Protein AF-A0A5B6ZIA8-F1 (afdb_monomer_lite)

Sequence (133 aa):
TQQQREKTAELMFEKYKVPALFLAKNAVLTSFASGRATSLVVESGGGSTTVAPVHDGYVLQKAVASSPIGGEFLTDCLMKSLESKGLTIKPRYSFKRKEIRPGEFQTLDVDFPNTTESYKLYSQRVIVSDIKE

Organism: Davidia involucrata (NCBI:txid16924)

pLDDT: mean 93.83, std 4.4, range [69.25, 98.5]

InterPro domains:
  IPR004000 Actin family [PF00022] (1-133)
  IPR004000 Actin family [PR00190] (4-17)
  IPR004000 Actin family [PR00190] (29-48)
  IPR004000 Actin family [PTHR11937] (2-101)
  IPR043129 ATPase, nucleotide binding domain [SSF53067] (2-42)
  IPR043129 ATPase, nucleotide binding domain [SSF53067] (35-118)

Radius of gyration: 22.15 Å; chains: 1; bounding box: 55×29×52 Å

Structure (mmCIF, N/CA/C/O backbone):
data_AF-A0A5B6ZIA8-F1
#
_entry.id   AF-A0A5B6ZIA8-F1
#
loop_
_atom_site.group_PDB
_atom_site.id
_atom_site.type_symbol
_atom_site.label_atom_id
_atom_site.label_alt_id
_atom_site.label_comp_id
_atom_site.label_asym_id
_atom_site.label_entity_id
_atom_site.label_seq_id
_atom_site.pdbx_PDB_ins_code
_atom_site.Cartn_x
_atom_site.Cartn_y
_atom_site.Cartn_z
_atom_site.occupancy
_atom_site.B_iso_or_equiv
_atom_site.auth_seq_id
_atom_site.auth_comp_id
_atom_site.auth_asym_id
_atom_site.auth_atom_id
_atom_site.pdbx_PDB_model_num
ATOM 1 N N . THR A 1 1 ? 13.739 7.504 0.543 1.00 83.38 1 THR A N 1
ATOM 2 C CA . THR A 1 1 ? 14.944 8.364 0.448 1.00 83.38 1 THR A CA 1
ATOM 3 C C . THR A 1 1 ? 16.204 7.526 0.615 1.00 83.38 1 THR A C 1
ATOM 5 O O . THR A 1 1 ? 16.082 6.355 0.960 1.00 83.38 1 THR A O 1
ATOM 8 N N . GLN A 1 2 ? 17.397 8.076 0.358 1.00 91.06 2 GLN A N 1
ATOM 9 C CA . GLN A 1 2 ? 18.666 7.371 0.610 1.00 91.06 2 GLN A CA 1
ATOM 10 C C . GLN A 1 2 ? 18.779 6.940 2.081 1.00 91.06 2 GLN A C 1
ATOM 12 O O . GLN A 1 2 ? 18.913 5.753 2.353 1.00 91.06 2 GLN A O 1
ATOM 17 N N . GLN A 1 3 ? 18.551 7.874 3.006 1.00 96.31 3 GLN A N 1
ATOM 18 C CA . GLN A 1 3 ? 18.588 7.622 4.449 1.00 96.31 3 GLN A CA 1
ATOM 19 C C . GLN A 1 3 ? 17.643 6.490 4.897 1.00 96.31 3 GLN A C 1
ATOM 21 O O . GLN A 1 3 ? 18.003 5.655 5.720 1.00 96.31 3 GLN A O 1
ATOM 26 N N . GLN A 1 4 ? 16.428 6.415 4.338 1.00 95.25 4 GLN A N 1
ATOM 27 C CA . GLN A 1 4 ? 15.494 5.323 4.647 1.00 95.25 4 GLN A CA 1
ATOM 28 C C . GLN A 1 4 ? 15.999 3.963 4.148 1.00 95.25 4 GLN A C 1
ATOM 30 O O . GLN A 1 4 ? 15.793 2.952 4.818 1.00 95.25 4 GLN A O 1
ATOM 35 N N . ARG A 1 5 ? 16.653 3.922 2.979 1.00 95.50 5 ARG A N 1
ATOM 36 C CA . ARG A 1 5 ? 17.216 2.683 2.421 1.00 95.50 5 ARG A CA 1
ATOM 37 C C . ARG A 1 5 ? 18.401 2.198 3.249 1.00 95.50 5 ARG A C 1
ATOM 39 O O . ARG A 1 5 ? 18.462 1.010 3.537 1.00 95.50 5 ARG A O 1
ATOM 46 N N . GLU A 1 6 ? 19.275 3.110 3.667 1.00 97.00 6 GLU A N 1
ATOM 47 C CA . GLU A 1 6 ? 20.409 2.819 4.555 1.00 97.00 6 GLU A CA 1
ATOM 48 C C . GLU A 1 6 ? 19.923 2.265 5.894 1.00 97.00 6 GLU A C 1
ATOM 50 O O . GLU A 1 6 ? 20.286 1.151 6.252 1.00 97.00 6 GLU A O 1
ATOM 55 N N . LYS A 1 7 ? 18.987 2.957 6.556 1.00 97.88 7 LYS A N 1
ATOM 56 C CA . LYS A 1 7 ? 18.401 2.490 7.822 1.00 97.88 7 LYS A CA 1
ATOM 57 C C . LYS A 1 7 ? 17.708 1.129 7.694 1.00 97.88 7 LYS A C 1
ATOM 59 O O . LYS A 1 7 ? 17.762 0.312 8.607 1.00 97.88 7 LYS A O 1
ATOM 64 N N . THR A 1 8 ? 17.035 0.876 6.569 1.00 97.62 8 THR A N 1
ATOM 65 C CA . THR A 1 8 ? 16.411 -0.432 6.308 1.00 97.62 8 THR A CA 1
ATOM 66 C C . THR A 1 8 ? 17.472 -1.519 6.151 1.00 97.62 8 THR A C 1
ATOM 68 O O . THR A 1 8 ? 17.317 -2.599 6.713 1.00 97.62 8 THR A O 1
ATOM 71 N N . ALA A 1 9 ? 18.554 -1.243 5.417 1.00 97.81 9 ALA A N 1
ATOM 72 C CA . ALA A 1 9 ? 19.650 -2.187 5.229 1.00 97.81 9 ALA A CA 1
ATOM 73 C C . ALA A 1 9 ? 20.384 -2.485 6.544 1.00 97.81 9 ALA A C 1
ATOM 75 O O . ALA A 1 9 ? 20.573 -3.656 6.864 1.00 97.81 9 ALA A O 1
ATOM 76 N N . GLU A 1 10 ? 20.710 -1.453 7.327 1.00 98.12 10 GLU A N 1
ATOM 77 C CA . GLU A 1 10 ? 21.283 -1.569 8.675 1.00 98.12 10 GLU A CA 1
ATOM 78 C C . GLU A 1 10 ? 20.419 -2.488 9.545 1.00 98.12 10 GLU A C 1
ATOM 80 O O . GLU A 1 10 ? 20.889 -3.499 10.059 1.00 98.12 10 GLU A O 1
ATOM 85 N N . LEU A 1 11 ? 19.114 -2.216 9.623 1.00 98.38 11 LEU A N 1
ATOM 86 C CA . LEU A 1 11 ? 18.195 -3.024 10.417 1.00 98.38 11 LEU A CA 1
ATOM 87 C C . LEU A 1 11 ? 18.167 -4.492 9.950 1.00 98.38 11 LEU A C 1
ATOM 89 O O . LEU A 1 11 ? 18.218 -5.408 10.772 1.00 98.38 11 LEU A O 1
ATOM 93 N N . MET A 1 12 ? 18.091 -4.730 8.641 1.00 98.44 12 MET A N 1
ATOM 94 C CA . MET A 1 12 ? 18.005 -6.082 8.083 1.00 98.44 12 MET A CA 1
ATOM 95 C C . MET A 1 12 ? 19.289 -6.890 8.311 1.00 98.44 12 MET A C 1
ATOM 97 O O . MET A 1 12 ? 19.216 -8.042 8.744 1.00 98.44 12 MET A O 1
ATOM 101 N N . PHE A 1 13 ? 20.463 -6.304 8.074 1.00 98.50 13 PHE A N 1
ATOM 102 C CA . PHE A 1 13 ? 21.738 -7.006 8.227 1.00 98.50 13 PHE A CA 1
ATOM 103 C C . PHE A 1 13 ? 22.215 -7.069 9.678 1.00 98.50 13 PHE A C 1
ATOM 105 O O . PHE A 1 13 ? 22.665 -8.121 10.126 1.00 98.50 13 PHE A O 1
ATOM 112 N N . GLU A 1 14 ? 22.119 -5.980 10.440 1.00 98.06 14 GLU A N 1
ATOM 113 C CA . GLU A 1 14 ? 22.705 -5.911 11.778 1.00 98.06 14 GLU A CA 1
ATOM 114 C C . GLU A 1 14 ? 21.793 -6.496 12.850 1.00 98.06 14 GLU A C 1
ATOM 116 O O . GLU A 1 14 ? 22.279 -7.231 13.713 1.00 98.06 14 GLU A O 1
ATOM 121 N N . LYS A 1 15 ? 20.484 -6.226 12.787 1.00 98.25 15 LYS A N 1
ATOM 122 C CA . LYS A 1 15 ? 19.523 -6.741 13.772 1.00 98.25 15 LYS A CA 1
ATOM 123 C C . LYS A 1 15 ? 18.970 -8.102 13.371 1.00 98.25 15 LYS A C 1
ATOM 125 O O . LYS A 1 15 ? 18.981 -9.019 14.185 1.00 98.25 15 LYS A O 1
ATOM 130 N N . TYR A 1 16 ? 18.480 -8.231 12.139 1.00 98.31 16 TYR A N 1
ATOM 131 C CA . TYR A 1 16 ? 17.801 -9.451 11.685 1.00 98.31 16 TYR A CA 1
ATOM 132 C C . TYR A 1 16 ? 18.734 -10.484 11.043 1.00 98.31 16 TYR A C 1
ATOM 134 O O . TYR A 1 16 ? 18.299 -11.605 10.796 1.00 98.31 16 TYR A O 1
ATOM 142 N N . LYS A 1 17 ? 20.010 -10.137 10.822 1.00 98.31 17 LYS A N 1
ATOM 143 C CA . LYS A 1 17 ? 21.050 -11.038 10.299 1.00 98.31 17 LYS A CA 1
ATOM 144 C C . LYS A 1 17 ? 20.646 -11.736 8.992 1.00 98.31 17 LYS A C 1
ATOM 146 O O . LYS A 1 17 ? 20.964 -12.907 8.791 1.00 98.31 17 LYS A O 1
ATOM 151 N N . VAL A 1 18 ? 19.939 -11.033 8.100 1.00 98.38 18 VAL A N 1
ATOM 152 C CA . VAL A 1 18 ? 19.566 -11.610 6.799 1.00 98.38 18 VAL A CA 1
ATOM 153 C C . VAL A 1 18 ? 20.819 -11.844 5.940 1.00 98.38 18 VAL A C 1
ATOM 155 O O . VAL A 1 18 ? 21.719 -11.004 5.941 1.00 98.38 18 VAL A O 1
ATOM 158 N N . PRO A 1 19 ? 20.903 -12.950 5.181 1.00 97.88 19 PRO A N 1
ATOM 159 C CA . PRO A 1 19 ? 22.080 -13.254 4.362 1.00 97.88 19 PRO A CA 1
ATOM 160 C C . PRO A 1 19 ? 22.187 -12.372 3.109 1.00 97.88 19 PRO A C 1
ATOM 162 O O . PRO A 1 19 ? 23.273 -12.197 2.565 1.00 97.88 19 PRO A O 1
ATOM 165 N N . ALA A 1 20 ? 21.066 -11.823 2.636 1.00 97.69 20 ALA A N 1
ATOM 166 C CA . ALA A 1 20 ? 20.998 -10.947 1.474 1.00 97.69 20 ALA A CA 1
ATOM 167 C C . ALA A 1 20 ? 19.760 -10.039 1.550 1.00 97.69 20 ALA A C 1
ATOM 169 O O . ALA A 1 20 ? 18.756 -10.394 2.169 1.00 97.69 20 ALA A O 1
ATOM 170 N N . LEU A 1 21 ? 19.824 -8.885 0.881 1.00 96.62 21 LEU A N 1
ATOM 171 C CA . LEU A 1 21 ? 18.729 -7.921 0.765 1.00 96.62 21 LEU A CA 1
ATOM 172 C C . LEU A 1 21 ? 18.639 -7.410 -0.677 1.00 96.62 21 LEU A C 1
ATOM 174 O O . LEU A 1 21 ? 19.642 -6.995 -1.255 1.00 96.62 21 LEU A O 1
ATOM 178 N N . PHE A 1 22 ? 17.428 -7.373 -1.232 1.00 95.06 22 PHE A N 1
ATOM 179 C CA . PHE A 1 22 ? 17.138 -6.760 -2.527 1.00 95.06 22 PHE A CA 1
ATOM 180 C C . PHE A 1 22 ? 16.034 -5.710 -2.369 1.00 95.06 22 PHE A C 1
ATOM 182 O O . PHE A 1 22 ? 14.971 -5.998 -1.825 1.00 95.06 22 PHE A O 1
ATOM 189 N N . LEU A 1 23 ? 16.290 -4.484 -2.834 1.00 93.56 23 LEU A N 1
ATOM 190 C CA . LEU A 1 23 ? 15.335 -3.375 -2.791 1.00 93.56 23 LEU A CA 1
ATOM 191 C C . LEU A 1 23 ? 14.938 -2.988 -4.215 1.00 93.56 23 LEU A C 1
ATOM 193 O O . LEU A 1 23 ? 15.786 -2.560 -4.999 1.00 93.56 23 LEU A O 1
ATOM 197 N N . ALA A 1 24 ? 13.647 -3.071 -4.520 1.00 92.38 24 ALA A N 1
ATOM 198 C CA . ALA A 1 24 ? 13.087 -2.709 -5.817 1.00 92.38 24 ALA A CA 1
ATOM 199 C C . ALA A 1 24 ? 11.975 -1.666 -5.674 1.00 92.38 24 ALA A C 1
ATOM 201 O O . ALA A 1 24 ? 11.387 -1.494 -4.609 1.00 92.38 24 ALA A O 1
ATOM 202 N N . LYS A 1 25 ? 11.696 -0.945 -6.764 1.00 92.19 25 LYS A N 1
ATOM 203 C CA . LYS A 1 25 ? 10.574 -0.001 -6.829 1.00 92.19 25 LYS A CA 1
ATOM 204 C C . LYS A 1 25 ? 9.280 -0.766 -7.109 1.00 92.19 25 LYS A C 1
ATOM 206 O O . LYS A 1 25 ? 9.261 -1.569 -8.041 1.00 92.19 25 LYS A O 1
ATOM 211 N N . ASN A 1 26 ? 8.200 -0.440 -6.398 1.00 94.38 26 ASN A N 1
ATOM 212 C CA . ASN A 1 26 ? 6.879 -1.062 -6.572 1.00 94.38 26 ASN A CA 1
ATOM 213 C C . ASN A 1 26 ? 6.412 -1.074 -8.032 1.00 94.38 26 ASN A C 1
ATOM 215 O O . ASN A 1 26 ? 5.935 -2.098 -8.513 1.00 94.38 26 ASN A O 1
ATOM 219 N N . ALA A 1 27 ? 6.631 0.019 -8.770 1.00 96.38 27 ALA A N 1
ATOM 220 C CA . ALA A 1 27 ? 6.282 0.098 -10.186 1.00 96.38 27 ALA A CA 1
ATOM 221 C C . ALA A 1 27 ? 6.975 -0.979 -11.042 1.00 96.38 27 ALA A C 1
ATOM 223 O O . ALA A 1 27 ? 6.330 -1.598 -11.882 1.00 96.38 27 ALA A O 1
ATOM 224 N N . VAL A 1 28 ? 8.260 -1.267 -10.801 1.00 96.50 28 VAL A N 1
ATOM 225 C CA . VAL A 1 28 ? 8.982 -2.332 -11.526 1.00 96.50 28 VAL A CA 1
ATOM 226 C C . VAL A 1 28 ? 8.410 -3.697 -11.170 1.00 96.50 28 VAL A C 1
ATOM 228 O O . VAL A 1 28 ? 8.162 -4.501 -12.060 1.00 96.50 28 VAL A O 1
ATOM 231 N N . LEU A 1 29 ? 8.156 -3.943 -9.882 1.00 96.38 29 LEU A N 1
ATOM 232 C CA . LEU A 1 29 ? 7.582 -5.206 -9.415 1.00 96.38 29 LEU A CA 1
ATOM 233 C C . LEU A 1 29 ? 6.171 -5.433 -9.977 1.00 96.38 29 LEU A C 1
ATOM 235 O O . LEU A 1 29 ? 5.856 -6.539 -10.397 1.00 96.38 29 LEU A O 1
ATOM 239 N N . THR A 1 30 ? 5.353 -4.382 -10.049 1.00 96.81 30 THR A N 1
ATOM 240 C CA . THR A 1 30 ? 3.997 -4.422 -10.621 1.00 96.81 30 THR A CA 1
ATOM 241 C C . THR A 1 30 ? 4.041 -4.701 -12.122 1.00 96.81 30 THR A C 1
ATOM 243 O O . THR A 1 30 ? 3.333 -5.572 -12.624 1.00 96.81 30 THR A O 1
ATOM 246 N N . SER A 1 31 ? 4.916 -3.993 -12.838 1.00 97.00 31 SER A N 1
ATOM 247 C CA . SER A 1 31 ? 5.154 -4.185 -14.269 1.00 97.00 31 SER A CA 1
ATOM 248 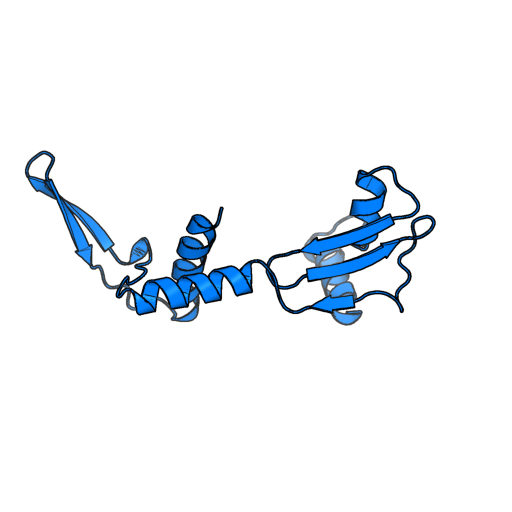C C . SER A 1 31 ? 5.598 -5.626 -14.565 1.00 97.00 31 SER A C 1
ATOM 250 O O . SER A 1 31 ? 4.972 -6.319 -15.373 1.00 97.00 31 SER A O 1
ATOM 252 N N . PHE A 1 32 ? 6.569 -6.129 -13.797 1.00 96.12 32 PHE A N 1
ATOM 253 C CA . PHE A 1 32 ? 7.057 -7.504 -13.871 1.00 96.12 32 PHE A CA 1
ATOM 254 C C . PHE A 1 32 ? 5.967 -8.540 -13.569 1.00 96.12 32 PHE A C 1
ATOM 256 O O . PHE A 1 32 ? 5.788 -9.469 -14.351 1.00 96.12 32 PHE A O 1
ATOM 263 N N . ALA A 1 33 ? 5.197 -8.359 -12.491 1.00 97.25 33 ALA A N 1
ATOM 264 C CA . ALA A 1 33 ? 4.089 -9.248 -12.134 1.00 97.25 33 ALA A CA 1
ATOM 265 C C . ALA A 1 33 ? 3.014 -9.313 -13.232 1.00 97.25 33 ALA A C 1
ATOM 267 O O . ALA A 1 33 ? 2.383 -10.349 -13.420 1.00 97.25 33 ALA A O 1
ATOM 268 N N . SER A 1 34 ? 2.838 -8.230 -13.996 1.00 96.81 34 SER A N 1
ATOM 269 C CA . SER A 1 34 ? 1.941 -8.194 -15.157 1.00 96.81 34 SER A CA 1
ATOM 270 C C . SER A 1 34 ? 2.539 -8.784 -16.444 1.00 96.81 34 SER A C 1
ATOM 272 O O . SER A 1 34 ? 1.856 -8.827 -17.467 1.00 96.81 34 SER A O 1
ATOM 274 N N . GLY A 1 35 ? 3.808 -9.208 -16.428 1.00 97.00 35 GLY A N 1
ATOM 275 C CA . GLY A 1 35 ? 4.518 -9.716 -17.605 1.00 97.00 35 GLY A CA 1
ATOM 276 C C . GLY A 1 35 ? 4.793 -8.646 -18.664 1.00 97.00 35 GLY A C 1
ATOM 277 O O . GLY A 1 35 ? 4.929 -8.963 -19.845 1.00 97.00 35 GLY A O 1
ATOM 278 N N . ARG A 1 36 ? 4.840 -7.367 -18.275 1.00 97.06 36 ARG A N 1
ATOM 279 C CA . ARG A 1 36 ? 5.053 -6.243 -19.193 1.00 97.06 36 ARG A CA 1
ATOM 280 C C . ARG A 1 36 ? 6.409 -5.618 -18.915 1.00 97.06 36 ARG A C 1
ATOM 282 O O . ARG A 1 36 ? 6.666 -5.189 -17.805 1.00 97.06 36 ARG A O 1
ATOM 289 N N . ALA A 1 37 ? 7.272 -5.546 -19.925 1.00 94.69 37 ALA A N 1
ATOM 290 C CA . ALA A 1 37 ? 8.557 -4.853 -19.798 1.00 94.69 37 ALA A CA 1
ATOM 291 C C . ALA A 1 37 ? 8.398 -3.324 -19.878 1.00 94.69 37 ALA A C 1
ATOM 293 O O . ALA A 1 37 ? 9.152 -2.582 -19.253 1.00 94.69 37 ALA A O 1
ATOM 294 N N . THR A 1 38 ? 7.389 -2.859 -20.620 1.00 97.88 38 THR A N 1
ATOM 295 C CA . THR A 1 38 ? 7.027 -1.446 -20.754 1.00 97.88 38 THR A CA 1
ATOM 296 C C . THR A 1 38 ? 5.562 -1.255 -20.356 1.00 97.88 38 THR A C 1
ATOM 298 O O . THR A 1 38 ? 4.675 -1.932 -20.878 1.00 97.88 38 THR A O 1
ATOM 301 N N . SER A 1 39 ? 5.298 -0.353 -19.409 1.00 98.12 39 SER A N 1
ATOM 302 C CA . SER A 1 39 ? 3.961 -0.092 -18.861 1.00 98.12 39 SER A CA 1
ATOM 303 C C . SER A 1 39 ? 3.890 1.253 -18.141 1.00 98.12 39 SER A C 1
ATOM 305 O O . SER A 1 39 ? 4.873 1.683 -17.544 1.00 98.12 39 SER A O 1
ATOM 307 N N . LEU A 1 40 ? 2.708 1.863 -18.078 1.00 98.19 40 LEU A N 1
ATOM 308 C CA . LEU A 1 40 ? 2.423 2.929 -17.117 1.00 98.19 40 LEU A CA 1
ATOM 309 C C . LEU A 1 40 ? 1.795 2.313 -15.863 1.00 98.19 40 LEU A C 1
ATOM 311 O O . LEU A 1 40 ? 0.692 1.777 -15.938 1.00 98.19 40 LEU A O 1
ATOM 315 N N . VAL A 1 41 ? 2.486 2.374 -14.725 1.00 98.06 41 VAL A N 1
ATOM 316 C CA . VAL A 1 41 ? 1.946 1.880 -13.453 1.00 98.06 41 VAL A CA 1
ATOM 317 C C . VAL A 1 41 ? 1.266 3.021 -12.713 1.00 98.06 41 VAL A C 1
ATOM 319 O O . VAL A 1 41 ? 1.887 4.055 -12.471 1.00 98.06 41 VAL A O 1
ATOM 322 N N . VAL A 1 42 ? 0.003 2.815 -12.346 1.00 97.38 42 VAL A N 1
ATOM 323 C CA . VAL A 1 42 ? -0.783 3.717 -11.499 1.00 97.38 42 VAL A CA 1
ATOM 324 C C . VAL A 1 42 ? -1.080 2.977 -10.198 1.00 97.38 42 VAL A C 1
ATOM 326 O O . VAL A 1 42 ? -1.865 2.034 -10.182 1.00 97.38 42 VAL A O 1
ATOM 329 N N . GLU A 1 43 ? -0.415 3.374 -9.119 1.00 95.38 43 GLU A N 1
ATOM 330 C CA . GLU A 1 43 ? -0.502 2.748 -7.799 1.00 95.38 43 GLU A CA 1
ATOM 331 C C . GLU A 1 43 ? -1.212 3.698 -6.833 1.00 95.38 43 GLU A C 1
ATOM 333 O O . GLU A 1 43 ? -0.660 4.735 -6.473 1.00 95.38 43 GLU A O 1
ATOM 338 N N . SER A 1 44 ? -2.431 3.354 -6.409 1.00 95.25 44 SER A N 1
ATOM 339 C CA . SER A 1 44 ? -3.178 4.087 -5.377 1.00 95.25 44 SER A CA 1
ATOM 340 C C . SER A 1 44 ? -3.060 3.353 -4.042 1.00 95.25 44 SER A C 1
ATOM 342 O O . SER A 1 44 ? -3.756 2.367 -3.810 1.00 95.25 44 SER A O 1
ATOM 344 N N . GLY A 1 45 ? -2.165 3.822 -3.173 1.00 93.25 45 GLY A N 1
ATOM 345 C CA . GLY A 1 45 ? -1.933 3.258 -1.845 1.00 93.25 45 GLY A CA 1
ATOM 346 C C . GLY A 1 45 ? -2.742 3.943 -0.739 1.00 93.25 45 GLY A C 1
ATOM 347 O O . GLY A 1 45 ? -3.651 4.734 -0.986 1.00 93.25 45 GLY A O 1
ATOM 348 N N . GLY A 1 46 ? -2.376 3.661 0.516 1.00 93.06 46 GLY A N 1
ATOM 349 C CA . GLY A 1 46 ? -2.981 4.291 1.696 1.00 93.06 46 GLY A CA 1
ATOM 350 C C . GLY A 1 46 ? -2.755 5.806 1.732 1.00 93.06 46 GLY A C 1
ATOM 351 O O . GLY A 1 46 ? -3.708 6.571 1.664 1.00 93.06 46 GLY A O 1
ATOM 352 N N . GLY A 1 47 ? -1.501 6.255 1.776 1.00 94.31 47 GLY A N 1
ATOM 353 C CA . GLY A 1 47 ? -1.188 7.685 1.917 1.00 94.31 47 GLY A CA 1
ATOM 354 C C . GLY A 1 47 ? -1.071 8.477 0.608 1.00 94.31 47 GLY A C 1
ATOM 355 O O . GLY A 1 47 ? -1.032 9.703 0.637 1.00 94.31 47 GLY A O 1
ATOM 356 N N . SER A 1 48 ? -0.956 7.818 -0.549 1.00 95.75 48 SER A N 1
ATOM 357 C CA . SER A 1 48 ? -0.699 8.514 -1.818 1.00 95.75 48 SER A CA 1
ATOM 358 C C . SER A 1 48 ? -1.047 7.676 -3.041 1.00 95.75 48 SER A C 1
ATOM 360 O O . SER A 1 48 ? -1.103 6.448 -2.968 1.00 95.75 48 SER A O 1
ATOM 362 N N . THR A 1 49 ? -1.198 8.357 -4.173 1.00 97.06 49 THR A N 1
ATOM 363 C CA . THR A 1 49 ? -1.306 7.760 -5.502 1.00 97.06 49 THR A CA 1
ATOM 364 C C . THR A 1 49 ? -0.081 8.155 -6.311 1.00 97.06 49 THR A C 1
ATOM 366 O O . THR A 1 49 ? 0.228 9.341 -6.434 1.00 97.06 49 THR A O 1
ATOM 369 N N . THR A 1 50 ? 0.619 7.174 -6.870 1.00 97.25 50 THR A N 1
ATOM 370 C CA . THR A 1 50 ? 1.827 7.365 -7.676 1.00 97.25 50 THR A CA 1
ATOM 371 C C . THR A 1 50 ? 1.608 6.845 -9.089 1.00 97.25 50 THR A C 1
ATOM 373 O O . THR A 1 50 ? 1.078 5.758 -9.293 1.00 97.25 50 THR A O 1
ATOM 376 N N . VAL A 1 51 ? 2.057 7.616 -10.072 1.00 98.06 51 VAL A N 1
ATOM 377 C CA . VAL A 1 51 ? 2.085 7.245 -11.484 1.00 98.06 51 VAL A CA 1
ATOM 378 C C . VAL A 1 51 ? 3.540 7.155 -11.919 1.00 98.06 51 VAL A C 1
ATOM 380 O O . VAL A 1 51 ? 4.283 8.135 -11.840 1.00 98.06 51 VAL A O 1
ATOM 383 N N . ALA A 1 52 ? 3.962 5.976 -12.363 1.00 98.00 52 ALA A N 1
ATOM 384 C CA . ALA A 1 52 ? 5.342 5.692 -12.719 1.00 98.00 52 ALA A CA 1
ATOM 385 C C . ALA A 1 52 ? 5.417 4.938 -14.057 1.00 98.00 52 ALA A C 1
ATOM 387 O O . ALA A 1 52 ? 5.001 3.778 -14.138 1.00 98.00 52 ALA A O 1
ATOM 388 N N . PRO A 1 53 ? 5.969 5.557 -15.114 1.00 98.19 53 PRO A N 1
ATOM 389 C CA . PRO A 1 53 ? 6.268 4.846 -16.348 1.00 98.19 53 PRO A CA 1
ATOM 390 C C . PRO A 1 53 ? 7.467 3.912 -16.155 1.00 98.19 53 PRO A C 1
ATOM 392 O O . PRO A 1 53 ? 8.523 4.310 -15.649 1.00 98.19 53 PRO A O 1
ATOM 395 N N . VAL A 1 54 ? 7.292 2.670 -16.592 1.00 98.19 54 VAL A N 1
ATOM 396 C CA . VAL A 1 54 ? 8.318 1.634 -16.695 1.00 98.19 54 VAL A CA 1
ATOM 397 C C . VAL A 1 54 ? 8.586 1.394 -18.174 1.00 98.19 54 VAL A C 1
ATOM 399 O O . VAL A 1 54 ? 7.647 1.204 -18.946 1.00 98.19 54 VAL A O 1
ATOM 402 N N . HIS A 1 55 ? 9.852 1.408 -18.566 1.00 97.81 55 HIS A N 1
ATOM 403 C CA . HIS A 1 55 ? 10.304 1.117 -19.918 1.00 97.81 55 HIS A CA 1
ATOM 404 C C . HIS A 1 55 ? 11.472 0.138 -19.849 1.00 97.81 55 HIS A C 1
ATOM 406 O O . HIS A 1 55 ? 12.442 0.387 -19.132 1.00 97.81 55 HIS A 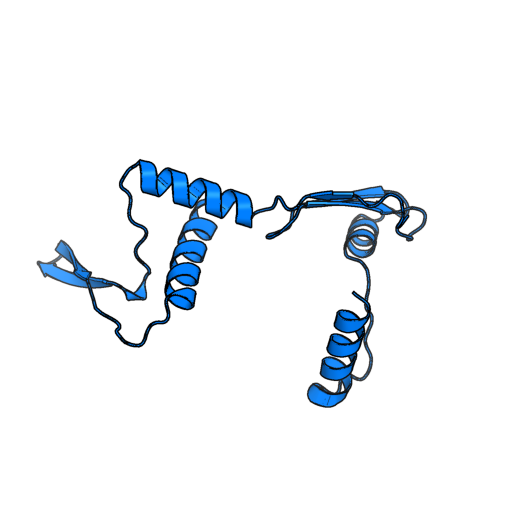O 1
ATOM 412 N N . ASP A 1 56 ? 11.328 -0.996 -20.529 1.00 95.81 56 ASP A N 1
ATOM 413 C CA . ASP A 1 56 ? 12.269 -2.120 -20.525 1.00 95.81 56 ASP A CA 1
ATOM 414 C C . ASP A 1 56 ? 12.756 -2.519 -19.118 1.00 95.81 56 ASP A C 1
ATOM 416 O O . ASP A 1 56 ? 13.932 -2.772 -18.877 1.00 95.81 56 ASP A O 1
ATOM 420 N N . GLY A 1 57 ? 11.829 -2.551 -18.153 1.00 93.94 57 GLY A N 1
ATOM 421 C CA . GLY A 1 57 ? 12.098 -2.904 -16.754 1.00 93.94 57 GLY A CA 1
ATOM 422 C C . GLY A 1 57 ? 12.642 -1.764 -15.882 1.00 93.94 57 GLY A C 1
ATOM 423 O O . GLY A 1 57 ? 12.818 -1.947 -14.676 1.00 93.94 57 GLY A O 1
ATOM 424 N N . TYR A 1 58 ? 12.855 -0.568 -16.436 1.00 96.19 58 TYR A N 1
ATOM 425 C CA . TYR A 1 58 ? 13.375 0.593 -15.712 1.00 96.19 58 TYR A CA 1
ATOM 426 C C . TYR A 1 58 ? 12.318 1.679 -15.516 1.00 96.19 58 TYR A C 1
ATOM 428 O O . TYR A 1 58 ? 11.579 2.031 -16.427 1.00 96.19 58 TYR A O 1
ATOM 436 N N . VAL A 1 59 ? 12.281 2.286 -14.326 1.00 97.19 59 VAL A N 1
ATOM 437 C CA . VAL A 1 59 ? 11.421 3.456 -14.074 1.00 97.19 59 VAL A CA 1
ATOM 438 C C . VAL A 1 59 ? 12.062 4.713 -14.651 1.00 97.19 59 VAL A C 1
ATOM 440 O O . VAL A 1 59 ? 13.169 5.079 -14.236 1.00 97.19 59 VAL A O 1
ATOM 443 N N . LEU A 1 60 ? 11.334 5.445 -15.497 1.00 97.06 60 LEU A N 1
ATOM 444 C CA . LEU A 1 60 ? 11.757 6.763 -15.976 1.00 97.06 60 LEU A CA 1
ATOM 445 C C . LEU A 1 60 ? 11.548 7.802 -14.866 1.00 97.06 60 LEU A C 1
ATOM 447 O O . LEU A 1 60 ? 10.501 8.431 -14.753 1.00 97.06 60 LEU A O 1
ATOM 451 N N . GLN A 1 61 ? 12.559 7.965 -14.009 1.00 94.25 61 GLN A N 1
ATOM 452 C CA . GLN A 1 61 ? 12.431 8.684 -12.731 1.00 94.25 61 GLN A CA 1
ATOM 453 C C . GLN A 1 61 ? 11.915 10.122 -12.863 1.00 94.25 61 GLN A C 1
ATOM 455 O O . GLN A 1 61 ? 11.138 10.564 -12.025 1.00 94.25 61 GLN A O 1
ATOM 460 N N . LYS A 1 62 ? 12.324 10.834 -13.920 1.00 96.56 62 LYS A N 1
ATOM 461 C CA . LYS A 1 62 ? 11.921 12.228 -14.174 1.00 96.56 62 LYS A CA 1
ATOM 462 C C . LYS A 1 62 ? 10.448 12.378 -14.573 1.00 96.56 62 LYS A C 1
ATOM 464 O O . LYS A 1 62 ? 9.937 13.487 -14.543 1.00 96.56 62 LYS A O 1
ATOM 469 N N . ALA A 1 63 ? 9.794 11.284 -14.959 1.00 97.19 63 ALA A N 1
ATOM 470 C CA . ALA A 1 63 ? 8.397 11.251 -15.385 1.00 97.19 63 ALA A CA 1
ATOM 471 C C . ALA A 1 63 ? 7.470 10.634 -14.322 1.00 97.19 63 ALA A C 1
ATOM 473 O O . ALA A 1 63 ? 6.303 10.370 -14.601 1.00 97.19 63 ALA A O 1
ATOM 474 N N . VAL A 1 64 ? 7.981 10.374 -13.114 1.00 97.12 64 VAL A N 1
ATOM 475 C CA . VAL A 1 64 ? 7.156 9.916 -11.994 1.00 97.12 64 VAL A CA 1
ATOM 476 C C . VAL A 1 64 ? 6.376 11.102 -11.437 1.00 97.12 64 VAL A C 1
ATOM 478 O O . VAL A 1 64 ? 6.960 12.138 -11.122 1.00 97.12 64 VAL A O 1
ATOM 481 N N . ALA A 1 65 ? 5.070 10.924 -11.276 1.00 97.62 65 ALA A N 1
ATOM 482 C CA . ALA A 1 65 ? 4.189 11.882 -10.625 1.00 97.62 65 ALA A CA 1
ATOM 483 C C . ALA A 1 65 ? 3.546 11.240 -9.394 1.00 97.62 65 ALA A C 1
ATOM 485 O O . ALA A 1 65 ? 3.248 10.047 -9.388 1.00 97.62 65 ALA A O 1
ATOM 486 N N . SER A 1 66 ? 3.313 12.028 -8.351 1.00 96.12 66 SER A N 1
ATOM 487 C CA . SER A 1 66 ? 2.653 11.559 -7.133 1.00 96.12 66 SER A CA 1
ATOM 488 C C . SER A 1 66 ? 1.690 12.605 -6.602 1.00 96.12 66 SER A C 1
ATOM 490 O O . SER A 1 66 ? 2.000 13.795 -6.616 1.00 96.12 66 SER A O 1
ATOM 492 N N . SER A 1 67 ? 0.563 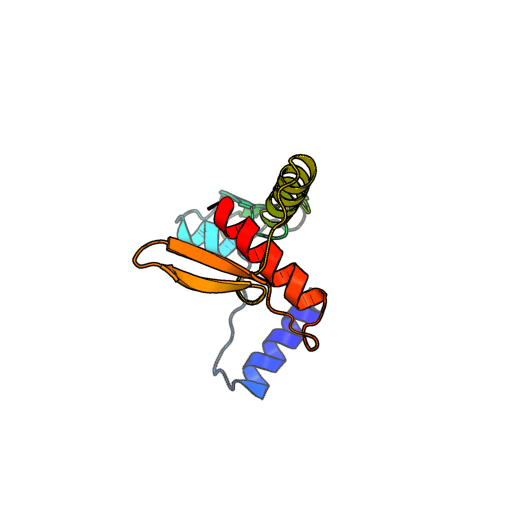12.145 -6.075 1.00 96.94 67 SER A N 1
ATOM 493 C CA . SER A 1 67 ? -0.416 12.957 -5.362 1.00 96.94 67 SER A CA 1
ATOM 494 C C . SER A 1 67 ? -0.584 12.420 -3.937 1.00 96.94 67 SER A C 1
ATOM 496 O O . SER A 1 67 ? -0.673 11.200 -3.771 1.00 96.94 67 SER A O 1
ATOM 498 N N . PRO A 1 68 ? -0.672 13.279 -2.903 1.00 94.94 68 PRO A N 1
ATOM 499 C CA . PRO A 1 68 ? -0.918 12.875 -1.515 1.00 94.94 68 PRO A CA 1
ATOM 500 C C . PRO A 1 68 ? -2.396 12.503 -1.278 1.00 94.94 68 PRO A C 1
ATOM 502 O O . PRO A 1 68 ? -2.997 12.869 -0.273 1.00 94.94 68 PRO A O 1
ATOM 505 N N . ILE A 1 69 ? -3.010 11.824 -2.246 1.00 95.19 69 ILE A N 1
ATOM 506 C CA . ILE A 1 69 ? -4.387 11.345 -2.203 1.00 95.19 69 ILE A CA 1
ATOM 507 C C . ILE A 1 69 ? -4.322 9.829 -2.311 1.00 95.19 69 ILE A C 1
ATOM 509 O O . ILE A 1 69 ? -3.794 9.298 -3.285 1.00 95.19 69 ILE A O 1
ATOM 513 N N . GLY A 1 70 ? -4.854 9.143 -1.311 1.00 94.56 70 GLY A N 1
ATOM 514 C CA . GLY A 1 70 ? -4.936 7.689 -1.261 1.00 94.56 70 GLY A CA 1
ATOM 515 C C . GLY A 1 70 ? -6.099 7.245 -0.378 1.00 94.56 70 GLY A C 1
ATOM 516 O O . GLY A 1 70 ? -6.999 8.029 -0.068 1.00 94.56 70 GLY A O 1
ATOM 517 N N . GLY A 1 71 ? -6.074 5.992 0.065 1.00 94.88 71 GLY A N 1
ATOM 518 C CA . GLY A 1 71 ? -7.105 5.433 0.940 1.00 94.88 71 GLY A CA 1
ATOM 519 C C . GLY A 1 71 ? -7.282 6.169 2.276 1.00 94.88 71 GLY A C 1
ATOM 520 O O . GLY A 1 71 ? -8.392 6.209 2.798 1.00 94.88 71 GLY A O 1
ATOM 521 N N . GLU A 1 72 ? -6.229 6.775 2.827 1.00 94.75 72 GLU A N 1
ATOM 522 C CA . GLU A 1 72 ? -6.286 7.555 4.070 1.00 94.75 72 GLU A CA 1
ATOM 523 C C . GLU A 1 72 ? -7.085 8.846 3.895 1.00 94.75 72 GLU A C 1
ATOM 525 O O . GLU A 1 72 ? -7.876 9.190 4.770 1.00 94.75 72 GLU A O 1
ATOM 530 N N . PHE A 1 73 ? -6.950 9.506 2.740 1.00 94.75 73 PHE A N 1
ATOM 531 C CA . PHE A 1 73 ? -7.753 10.682 2.407 1.00 94.75 73 PHE A CA 1
ATOM 532 C C . PHE A 1 73 ? -9.245 10.327 2.346 1.00 94.75 73 PHE A C 1
ATOM 534 O O . PHE A 1 73 ? -10.080 11.052 2.883 1.00 94.75 73 PHE A O 1
ATOM 541 N N . LEU A 1 74 ? -9.585 9.172 1.761 1.00 93.81 74 LEU A N 1
ATOM 542 C CA . LEU A 1 74 ? -10.963 8.672 1.747 1.00 93.81 74 LEU A CA 1
ATOM 543 C C . LEU A 1 74 ? -11.472 8.368 3.162 1.00 93.81 74 LEU A C 1
ATOM 545 O O . LEU A 1 74 ? -12.599 8.732 3.497 1.00 93.81 74 LEU A O 1
ATOM 549 N N . THR A 1 75 ? -10.635 7.760 4.009 1.00 95.19 75 THR A N 1
ATOM 550 C CA . THR A 1 75 ? -10.946 7.532 5.427 1.00 95.19 75 THR A CA 1
ATOM 551 C C . THR A 1 75 ? -11.224 8.854 6.160 1.00 95.19 75 THR A C 1
ATOM 553 O O . THR A 1 75 ? -12.190 8.936 6.917 1.00 95.19 75 THR A O 1
ATOM 556 N N . ASP A 1 76 ? -10.453 9.913 5.897 1.00 94.00 76 ASP A N 1
ATOM 557 C CA . ASP A 1 76 ? -10.678 11.243 6.480 1.00 94.00 76 ASP A CA 1
ATOM 558 C C . ASP A 1 76 ? -11.978 11.896 5.990 1.00 94.00 76 ASP A C 1
ATOM 560 O O . ASP A 1 76 ? -12.722 12.483 6.781 1.00 94.00 76 ASP A O 1
ATOM 564 N N . CYS A 1 77 ? -12.289 11.775 4.697 1.00 94.19 77 CYS A N 1
ATOM 565 C CA . CYS A 1 77 ? -13.561 12.236 4.142 1.00 94.19 77 CYS A CA 1
ATOM 566 C C . CYS A 1 77 ? -14.755 11.518 4.784 1.00 94.19 77 CYS A C 1
ATOM 568 O O . CYS A 1 77 ? -15.746 12.164 5.134 1.00 94.19 77 CYS A O 1
ATOM 570 N N . LEU A 1 78 ? -14.659 10.198 4.967 1.00 94.94 78 LEU A N 1
ATOM 571 C CA . LEU A 1 78 ? -15.725 9.408 5.573 1.00 94.94 78 LEU A CA 1
ATOM 572 C C . LEU A 1 78 ? -15.907 9.739 7.059 1.00 94.94 78 LEU A C 1
ATOM 574 O O . LEU A 1 78 ? -17.045 9.922 7.482 1.00 94.94 78 LEU A O 1
ATOM 578 N N . MET A 1 79 ? -14.823 9.909 7.828 1.00 94.19 79 MET A N 1
ATOM 579 C CA . MET A 1 79 ? -14.905 10.375 9.223 1.00 94.19 79 MET A CA 1
ATOM 580 C C . MET A 1 79 ? -15.694 11.685 9.325 1.00 94.19 79 MET A C 1
ATOM 582 O O . MET A 1 79 ? -16.691 11.742 10.042 1.00 94.19 79 MET A O 1
ATOM 586 N N . LYS A 1 80 ? -15.332 12.696 8.526 1.00 94.31 80 LYS A N 1
ATOM 587 C CA . LYS A 1 80 ? -16.034 13.992 8.508 1.00 94.31 80 LYS A CA 1
ATOM 588 C C . LYS A 1 80 ? -17.508 13.863 8.112 1.00 94.31 80 LYS A C 1
ATOM 590 O O . LYS A 1 80 ? -18.356 14.581 8.636 1.00 94.31 80 LYS A O 1
ATOM 595 N N . SER A 1 81 ? -17.825 12.964 7.177 1.00 95.19 81 SER A N 1
ATOM 596 C CA . SER A 1 81 ? -19.207 12.720 6.747 1.00 95.19 81 SER A CA 1
ATOM 597 C C . SER A 1 81 ? -20.051 12.026 7.821 1.00 95.19 81 SER A C 1
ATOM 599 O O . SER A 1 81 ? -21.246 12.296 7.927 1.00 95.19 81 SER A O 1
ATOM 601 N N . LEU A 1 82 ? -19.457 11.134 8.614 1.00 94.44 82 LEU A N 1
ATOM 602 C CA . LEU A 1 82 ? -20.135 10.489 9.739 1.00 94.44 82 LEU A CA 1
ATOM 603 C C . LEU A 1 82 ? -20.361 11.483 10.884 1.00 94.44 82 LEU A C 1
ATOM 605 O O . LEU A 1 82 ? -21.472 11.568 11.408 1.00 94.44 82 LEU A O 1
ATOM 609 N N . GLU A 1 83 ? -19.354 12.299 11.197 1.00 93.19 83 GLU A N 1
ATOM 610 C CA . GLU A 1 83 ? -19.455 13.366 12.197 1.00 93.19 83 GLU A CA 1
ATOM 611 C C . GLU A 1 83 ? -20.552 14.379 11.847 1.00 93.19 83 GLU A C 1
ATOM 613 O O . GLU A 1 83 ? -21.368 14.717 12.704 1.00 93.19 83 GLU A O 1
ATOM 618 N N . SER A 1 84 ? -20.652 14.807 10.582 1.00 95.88 84 SER A N 1
ATOM 619 C CA . SER A 1 84 ? -21.698 15.749 10.151 1.00 95.88 84 SER A CA 1
ATOM 620 C C . SER A 1 84 ? -23.117 15.172 10.218 1.00 95.88 84 SER A C 1
ATOM 622 O O . SER A 1 84 ? -24.084 15.928 10.291 1.00 95.88 84 SER A O 1
ATOM 624 N N . LYS A 1 85 ? -23.252 13.840 10.246 1.00 96.12 85 LYS A N 1
ATOM 625 C CA . LYS A 1 85 ? -24.518 13.126 10.476 1.00 96.12 85 LYS A CA 1
ATOM 626 C C . LYS A 1 85 ? -24.799 12.857 11.960 1.00 96.12 85 LYS A C 1
ATOM 628 O O . LYS A 1 85 ? -25.796 12.212 12.272 1.00 96.12 85 LYS A O 1
ATOM 633 N N . GLY A 1 86 ? -23.937 13.314 12.870 1.00 94.75 86 GLY A N 1
ATOM 634 C CA . GLY A 1 86 ? -24.061 13.070 14.308 1.00 94.75 86 GLY A CA 1
ATOM 635 C C . GLY A 1 86 ? -23.699 11.643 14.732 1.00 94.75 86 GLY A C 1
ATOM 636 O O . GLY A 1 86 ? -24.097 11.208 15.811 1.00 94.75 86 GLY A O 1
ATOM 637 N N . LEU A 1 87 ? -22.967 10.895 13.895 1.00 93.12 87 LEU A N 1
ATOM 638 C CA . LEU A 1 87 ? -22.528 9.535 14.201 1.00 93.12 87 LEU A CA 1
ATOM 639 C C . LEU A 1 87 ? -21.133 9.555 14.831 1.00 93.12 87 LEU A C 1
ATOM 641 O O . LEU A 1 87 ? -20.133 9.811 14.163 1.00 93.12 87 LEU A O 1
ATOM 645 N N . THR A 1 88 ? -21.063 9.229 16.120 1.00 89.38 88 THR A N 1
ATOM 646 C CA . THR A 1 88 ? -19.793 9.126 16.849 1.00 89.38 88 THR A CA 1
ATOM 647 C C . THR A 1 88 ? -19.183 7.738 16.686 1.00 89.38 88 THR A C 1
ATOM 649 O O . THR A 1 88 ? -19.765 6.737 17.108 1.00 89.38 88 THR A O 1
ATOM 652 N N . ILE A 1 89 ? -17.967 7.673 16.145 1.00 91.50 89 ILE A N 1
ATOM 653 C CA . ILE A 1 89 ? -17.210 6.421 16.038 1.00 91.50 89 ILE A CA 1
ATOM 654 C C . ILE A 1 89 ? -16.616 6.082 17.407 1.00 91.50 89 ILE A C 1
ATOM 656 O O . ILE A 1 89 ? -15.699 6.753 17.888 1.00 91.50 89 ILE A O 1
ATOM 660 N N . LYS A 1 90 ? -17.138 5.025 18.035 1.00 91.00 90 LYS A N 1
ATOM 661 C CA . LYS A 1 90 ? -16.649 4.509 19.319 1.00 91.00 90 LYS A CA 1
ATOM 662 C C . LYS A 1 90 ? -15.674 3.343 19.095 1.00 91.00 90 LYS A C 1
ATOM 664 O O . LYS A 1 90 ? -16.080 2.330 18.524 1.00 91.00 90 LYS A O 1
ATOM 669 N N . PRO A 1 91 ? -14.404 3.448 19.534 1.00 92.12 91 PRO A N 1
ATOM 670 C CA . PRO A 1 91 ? -13.467 2.327 19.518 1.00 92.12 91 PRO A CA 1
ATOM 671 C C . PRO A 1 91 ? -14.016 1.091 20.234 1.00 92.12 91 PRO A C 1
ATOM 673 O O . PRO A 1 91 ? -14.688 1.212 21.252 1.00 92.12 91 PRO A O 1
ATOM 676 N N . ARG A 1 92 ? -13.659 -0.114 19.771 1.00 88.19 92 ARG A N 1
ATOM 677 C CA . ARG A 1 92 ? -14.140 -1.377 20.374 1.00 88.19 92 ARG A CA 1
ATOM 678 C C . ARG A 1 92 ? -13.840 -1.505 21.865 1.00 88.19 92 ARG A C 1
ATOM 680 O O . ARG A 1 92 ? -14.601 -2.141 22.581 1.00 88.19 92 ARG A O 1
ATOM 687 N N . TYR A 1 93 ? -12.733 -0.930 22.331 1.00 89.56 93 TYR A N 1
ATOM 688 C CA . TYR A 1 93 ? -12.393 -0.980 23.746 1.00 89.56 93 TYR A CA 1
ATOM 689 C C . TYR A 1 93 ? -13.269 -0.045 24.587 1.00 89.56 93 TYR A C 1
ATOM 691 O O . TYR A 1 93 ? -13.430 -0.319 25.762 1.00 89.56 93 TYR A O 1
ATOM 699 N N . SER A 1 94 ? -13.873 1.013 24.033 1.00 90.94 94 SER A N 1
ATOM 700 C CA . SER A 1 94 ? -14.555 2.045 24.830 1.00 90.94 94 SER A CA 1
ATOM 701 C C . SER A 1 94 ? -15.938 1.636 25.343 1.00 90.94 94 SER A C 1
ATOM 703 O O . SER A 1 94 ? -16.611 2.441 25.981 1.00 90.94 94 SER A O 1
ATOM 705 N N . PHE A 1 95 ? -16.404 0.423 25.042 1.00 91.62 95 PHE A N 1
ATOM 706 C CA . PHE A 1 95 ? -17.693 -0.073 25.505 1.00 91.62 95 PHE A CA 1
ATOM 707 C C . PHE A 1 95 ? -17.678 -1.589 25.717 1.00 91.62 95 PHE A C 1
ATOM 709 O O . PHE A 1 95 ? -16.903 -2.325 25.109 1.00 91.62 95 PHE A O 1
ATOM 716 N N . LYS A 1 96 ? -18.571 -2.077 26.578 1.00 90.75 96 LYS A N 1
ATOM 717 C CA . LYS A 1 96 ? -18.837 -3.504 26.785 1.00 90.75 96 LYS A CA 1
ATOM 718 C C . LYS A 1 96 ? -20.292 -3.813 26.488 1.00 90.75 96 LYS A C 1
ATOM 720 O O . LYS A 1 96 ? -21.184 -3.037 26.820 1.00 90.75 96 LYS A O 1
ATOM 725 N N . ARG A 1 97 ? -20.537 -4.983 25.902 1.00 90.38 97 ARG A N 1
ATOM 726 C CA . ARG A 1 97 ? -21.889 -5.521 25.753 1.00 90.38 97 ARG A CA 1
ATOM 727 C C . ARG A 1 97 ? -22.292 -6.201 27.060 1.00 90.38 97 ARG A C 1
ATOM 729 O O . ARG A 1 97 ? -21.619 -7.138 27.482 1.00 90.38 97 ARG A O 1
ATOM 736 N N . LYS A 1 98 ? -23.373 -5.742 27.688 1.00 90.31 98 LYS A N 1
ATOM 737 C CA . LYS A 1 98 ? -23.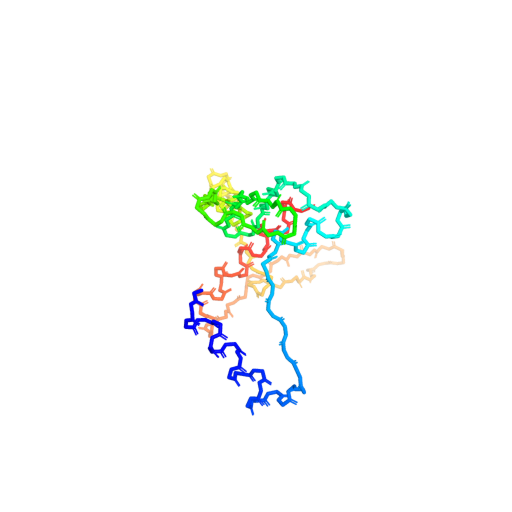971 -6.370 28.871 1.00 90.31 98 LYS A CA 1
ATOM 738 C C . LYS A 1 98 ? -25.374 -6.853 28.531 1.00 90.31 98 LYS A C 1
ATOM 740 O O . LYS A 1 98 ? -26.155 -6.113 27.941 1.00 90.31 98 LYS A O 1
ATOM 745 N N . GLU A 1 99 ? -25.676 -8.090 28.898 1.00 91.75 99 GLU A N 1
ATOM 746 C CA . GLU A 1 99 ? -27.034 -8.624 28.830 1.00 91.75 99 GLU A CA 1
ATOM 747 C C . GLU A 1 99 ? -27.816 -8.148 30.057 1.00 91.75 99 GLU A C 1
ATOM 749 O O . GLU A 1 99 ? -27.360 -8.307 31.192 1.00 91.75 99 GLU A O 1
ATOM 754 N N . ILE A 1 100 ? -28.953 -7.494 29.825 1.00 89.88 100 ILE A N 1
ATOM 755 C CA . ILE A 1 100 ? -29.838 -7.009 30.895 1.00 89.88 100 ILE A CA 1
ATOM 756 C C . ILE A 1 100 ? -30.961 -8.018 31.125 1.00 89.88 100 ILE A C 1
ATOM 758 O O . ILE A 1 100 ? -31.343 -8.273 32.266 1.00 89.88 100 ILE A O 1
ATOM 762 N N . ARG A 1 101 ? -31.479 -8.597 30.039 1.00 89.75 101 ARG A N 1
ATOM 763 C CA . ARG A 1 101 ? -32.504 -9.646 30.026 1.00 89.75 101 ARG A CA 1
ATOM 764 C C . ARG A 1 101 ? -32.140 -10.665 28.949 1.00 89.75 101 ARG A C 1
ATOM 766 O O . ARG A 1 101 ? -31.414 -10.286 28.033 1.00 89.75 101 ARG A O 1
ATOM 773 N N . PRO A 1 102 ? -32.656 -11.904 29.012 1.00 89.12 102 PRO A N 1
ATOM 774 C CA . PRO A 1 102 ? -32.424 -12.900 27.971 1.00 89.12 102 PRO A CA 1
ATOM 775 C C . PRO A 1 102 ? -32.718 -12.332 26.573 1.00 89.12 102 PRO A C 1
ATOM 777 O O . PRO A 1 102 ? -33.865 -12.014 26.260 1.00 89.12 102 PRO A O 1
ATOM 780 N N . GLY A 1 103 ? -31.674 -12.158 25.759 1.00 88.75 103 GLY A N 1
ATOM 781 C CA . GLY A 1 103 ? -31.766 -11.599 24.403 1.00 88.75 103 GLY A CA 1
ATOM 782 C C . GLY A 1 103 ? -31.779 -10.064 24.288 1.00 88.75 103 GLY A C 1
ATOM 783 O O . GLY A 1 103 ? -31.755 -9.552 23.170 1.00 88.75 103 GLY A O 1
ATOM 784 N N . GLU A 1 104 ? -31.762 -9.319 25.398 1.00 89.69 104 GLU A N 1
ATOM 785 C CA . GLU A 1 104 ? -31.704 -7.851 25.423 1.00 89.69 104 GLU A CA 1
ATOM 786 C C . GLU A 1 104 ? -30.317 -7.372 25.883 1.00 89.69 104 GLU A C 1
ATOM 788 O O . GLU A 1 104 ? -29.926 -7.508 27.050 1.00 89.69 104 GLU A O 1
ATOM 793 N N . PHE A 1 105 ? -29.563 -6.788 24.948 1.00 89.94 105 PHE A N 1
ATOM 794 C CA . PHE A 1 105 ? -28.198 -6.318 25.173 1.00 89.94 105 PHE A CA 1
ATOM 795 C C . PHE A 1 105 ? -28.122 -4.793 25.174 1.00 89.94 105 PHE A C 1
ATOM 797 O O . PHE A 1 105 ? -28.686 -4.133 24.305 1.00 89.94 105 PHE A O 1
ATOM 804 N N . GLN A 1 106 ? -27.333 -4.242 26.093 1.00 90.12 106 GLN A N 1
ATOM 805 C CA . GLN A 1 106 ? -26.994 -2.824 26.125 1.00 90.12 106 GLN A CA 1
ATOM 806 C C . GLN A 1 106 ? -25.479 -2.631 26.075 1.00 90.12 106 GLN A C 1
ATOM 808 O O . GLN A 1 106 ? -24.705 -3.413 26.637 1.00 90.12 106 GLN A O 1
ATOM 813 N N . THR A 1 107 ? -25.050 -1.571 25.396 1.00 89.50 107 THR A N 1
ATOM 814 C CA . THR A 1 107 ? -23.666 -1.100 25.429 1.00 89.50 107 THR A CA 1
ATOM 815 C C . THR A 1 107 ? -23.453 -0.221 26.653 1.00 89.50 107 THR A C 1
ATOM 817 O O . THR A 1 107 ? -24.123 0.799 26.807 1.00 89.50 107 THR A O 1
ATOM 820 N N . LEU A 1 108 ? -22.505 -0.601 27.501 1.00 89.81 108 LEU A N 1
ATOM 821 C CA . LEU A 1 108 ? -22.028 0.217 28.608 1.00 89.81 108 LEU A CA 1
ATOM 822 C C . LEU A 1 108 ? -20.698 0.844 28.22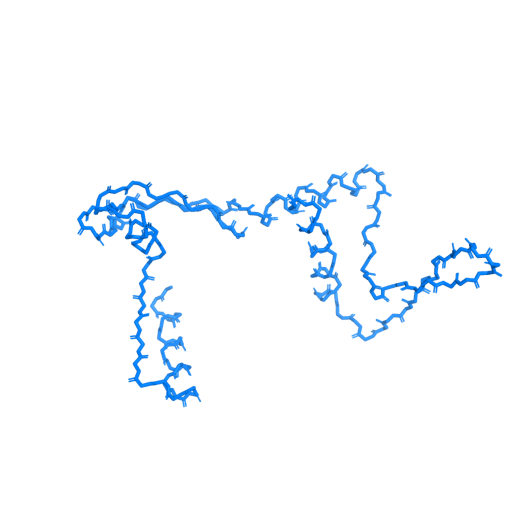0 1.00 89.81 108 LEU A C 1
ATOM 824 O O . LEU A 1 108 ? -19.775 0.112 27.865 1.00 89.81 108 LEU A O 1
ATOM 828 N N . ASP A 1 109 ? -20.601 2.168 28.299 1.00 89.62 109 ASP A N 1
ATOM 829 C CA . ASP A 1 109 ? -19.338 2.869 28.086 1.00 89.62 109 ASP A CA 1
ATOM 830 C C . ASP A 1 109 ? -18.357 2.526 29.217 1.00 89.62 109 ASP A C 1
ATOM 832 O O . ASP A 1 109 ? -18.730 2.431 30.390 1.00 89.62 109 ASP A O 1
ATOM 836 N N . VAL A 1 110 ? -17.101 2.286 28.848 1.00 88.88 110 VAL A N 1
ATOM 837 C CA . VAL A 1 110 ? -16.025 1.922 29.771 1.00 88.88 110 VAL A CA 1
ATOM 838 C C . VAL A 1 110 ? -14.880 2.899 29.570 1.00 88.88 110 VAL A C 1
ATOM 840 O O . VAL A 1 110 ? -14.407 3.080 28.448 1.00 88.88 110 VAL A O 1
ATOM 843 N N . ASP A 1 111 ? -14.437 3.512 30.664 1.00 83.75 111 ASP A N 1
ATOM 844 C CA . ASP A 1 111 ? -13.315 4.440 30.639 1.00 83.75 111 ASP A CA 1
ATOM 845 C C . ASP A 1 111 ? -11.971 3.697 30.674 1.00 83.75 111 ASP A C 1
ATOM 847 O O . ASP A 1 111 ? -11.808 2.691 31.371 1.00 83.75 111 ASP A O 1
ATOM 851 N N . PHE A 1 112 ? -11.004 4.201 29.910 1.00 82.44 112 PHE A N 1
ATOM 852 C CA . PHE A 1 112 ? -9.647 3.664 29.815 1.00 82.44 112 PHE A CA 1
ATOM 853 C C . PHE A 1 112 ? -8.638 4.807 29.955 1.00 82.44 112 PHE A C 1
ATOM 855 O O . PHE A 1 112 ? -8.087 5.264 28.947 1.00 82.44 112 PHE A O 1
ATOM 862 N N . PRO A 1 113 ? -8.350 5.242 31.195 1.00 80.62 113 PRO A N 1
ATOM 863 C CA . PRO A 1 113 ? -7.586 6.462 31.464 1.00 80.62 113 PRO A CA 1
ATOM 864 C C . PRO A 1 113 ? -6.134 6.414 30.964 1.00 80.62 113 PRO A C 1
ATOM 866 O O . PRO A 1 113 ? -5.529 7.453 30.729 1.00 80.62 113 PRO A O 1
ATOM 869 N N . ASN A 1 114 ? -5.577 5.220 30.739 1.00 87.19 114 ASN A N 1
ATOM 870 C CA . ASN A 1 114 ? -4.213 5.038 30.228 1.00 87.19 114 ASN A CA 1
ATOM 871 C C . ASN A 1 114 ? -4.132 5.002 28.690 1.00 87.19 114 ASN A C 1
ATOM 873 O O . 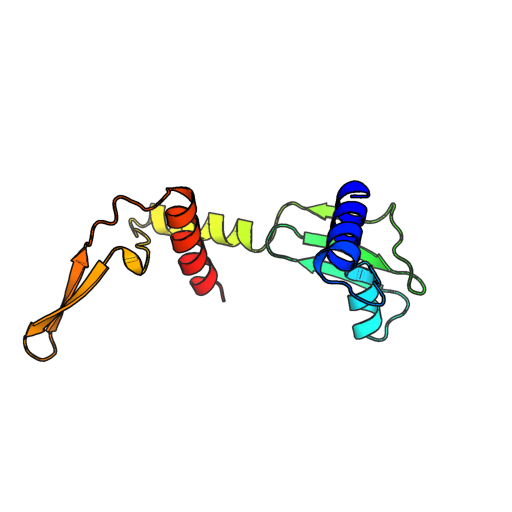ASN A 1 114 ? -3.112 4.593 28.133 1.00 87.19 114 ASN A O 1
ATOM 877 N N . THR A 1 115 ? -5.202 5.379 27.988 1.00 89.12 115 THR A N 1
ATOM 878 C CA . THR A 1 115 ? -5.223 5.379 26.523 1.00 89.12 115 THR A CA 1
ATOM 879 C C . THR A 1 115 ? -4.720 6.704 25.977 1.00 89.12 115 THR A C 1
ATOM 881 O O . THR A 1 115 ? -5.253 7.760 26.304 1.00 89.12 115 THR A O 1
ATOM 884 N N . THR A 1 116 ? -3.724 6.660 25.095 1.00 93.06 116 THR A N 1
ATOM 885 C CA . THR A 1 116 ? -3.256 7.860 24.398 1.00 93.06 116 THR A CA 1
ATOM 886 C C . THR A 1 116 ? -4.248 8.301 23.320 1.00 93.06 116 THR A C 1
ATOM 888 O O . THR A 1 116 ? -4.891 7.476 22.664 1.00 93.06 116 THR A O 1
ATOM 891 N N . GLU A 1 117 ? -4.320 9.609 23.058 1.00 90.81 117 GLU A N 1
ATOM 892 C CA . GLU A 1 117 ? -5.157 10.155 21.976 1.00 90.81 117 GLU A CA 1
ATOM 893 C C . GLU A 1 117 ? -4.769 9.597 20.599 1.00 90.81 117 GLU A C 1
ATOM 895 O O . GLU A 1 117 ? -5.634 9.317 19.772 1.00 90.81 117 GLU A O 1
ATOM 900 N N . SER A 1 118 ? -3.478 9.340 20.361 1.00 94.38 118 SER A N 1
ATOM 901 C CA . SER A 1 118 ? -3.014 8.724 19.112 1.00 94.38 118 SER A CA 1
ATOM 902 C C . SER A 1 118 ? -3.568 7.313 18.910 1.00 94.38 118 SER A C 1
ATOM 904 O O . SER A 1 118 ? -3.969 6.964 17.800 1.00 94.38 118 SER A O 1
ATOM 906 N N . TYR A 1 119 ? -3.644 6.507 19.972 1.00 94.00 119 TYR A N 1
ATOM 907 C CA . TYR A 1 119 ? -4.203 5.158 19.905 1.00 94.00 119 TYR A CA 1
ATOM 908 C C . TYR A 1 119 ? -5.726 5.173 19.731 1.00 94.00 119 TYR A C 1
ATOM 910 O O . TYR A 1 119 ? -6.284 4.360 18.987 1.00 94.00 119 TYR A O 1
ATOM 918 N N . LYS A 1 120 ? -6.399 6.132 20.374 1.00 92.25 120 LYS A N 1
ATOM 919 C CA . LYS A 1 120 ? -7.831 6.372 20.187 1.00 92.25 120 LYS A CA 1
ATOM 920 C C . LYS A 1 120 ? -8.149 6.742 18.744 1.00 92.25 120 LYS A C 1
ATOM 922 O O . LYS A 1 120 ? -8.981 6.078 18.128 1.00 92.25 120 LYS A O 1
ATOM 927 N N . LEU A 1 121 ? -7.431 7.717 18.185 1.00 92.50 121 LEU A N 1
ATOM 928 C CA . LEU A 1 121 ? -7.578 8.131 16.792 1.00 92.50 121 LEU A CA 1
ATOM 929 C C . LEU A 1 121 ? -7.287 6.974 15.831 1.00 92.50 121 LEU A C 1
ATOM 931 O O . LEU A 1 121 ? -8.058 6.742 14.905 1.00 92.50 121 LEU A O 1
ATOM 935 N N . TYR A 1 122 ? -6.213 6.216 16.067 1.00 94.44 122 TYR A N 1
ATOM 936 C CA . TYR A 1 122 ? -5.903 5.015 15.290 1.00 94.44 122 TYR A CA 1
ATOM 937 C C . TYR A 1 122 ? -7.076 4.027 15.295 1.00 94.44 122 TYR A C 1
ATOM 939 O O . TYR A 1 122 ? -7.528 3.598 14.238 1.00 94.44 122 TYR A O 1
ATOM 947 N N . SER A 1 123 ? -7.628 3.725 16.470 1.00 94.75 123 SER A N 1
ATOM 948 C CA . SER A 1 123 ? -8.731 2.770 16.608 1.00 94.75 123 SER A CA 1
ATOM 949 C C . SER A 1 123 ? -10.010 3.239 15.910 1.00 94.75 123 SER A C 1
ATOM 951 O O . SER A 1 123 ? -10.718 2.426 15.318 1.00 94.75 123 SER A O 1
ATOM 953 N N . GLN A 1 124 ? -10.303 4.543 15.943 1.00 93.56 124 GLN A N 1
ATOM 954 C CA . GLN A 1 124 ? -11.412 5.126 15.183 1.00 93.56 124 GLN A CA 1
ATOM 955 C C . GLN A 1 124 ? -11.157 5.036 13.674 1.00 93.56 124 GLN A C 1
ATOM 957 O O . GLN A 1 124 ? -12.032 4.588 12.936 1.00 93.56 124 GLN A O 1
ATOM 962 N N . ARG A 1 125 ? -9.950 5.392 13.216 1.00 94.00 125 ARG A N 1
ATOM 963 C CA . ARG A 1 125 ? -9.563 5.316 11.798 1.00 94.00 125 ARG A CA 1
ATOM 964 C C . ARG A 1 125 ? -9.640 3.898 11.251 1.00 94.00 125 ARG A C 1
ATOM 966 O O . ARG A 1 125 ? -10.079 3.745 10.119 1.00 94.00 125 ARG A O 1
ATOM 973 N N . VAL A 1 126 ? -9.259 2.884 12.031 1.00 94.25 126 VAL A N 1
ATOM 974 C CA . VAL A 1 126 ? -9.394 1.471 11.636 1.00 94.25 126 VAL A CA 1
ATOM 975 C C . VAL A 1 126 ? -10.859 1.131 11.385 1.00 94.25 126 VAL A C 1
ATOM 977 O O . VAL A 1 126 ? -11.179 0.646 10.312 1.00 94.25 126 VAL A O 1
ATOM 980 N N . ILE A 1 127 ? -11.765 1.490 12.301 1.00 94.19 127 ILE A N 1
ATOM 981 C CA . ILE A 1 127 ? -13.205 1.248 12.113 1.00 94.19 127 ILE A CA 1
ATOM 982 C C . ILE A 1 127 ? -13.711 1.910 10.828 1.00 94.19 127 ILE A C 1
ATOM 984 O O . ILE A 1 127 ? -14.452 1.296 10.072 1.00 94.19 127 ILE A O 1
ATOM 988 N N . VAL A 1 128 ? -13.309 3.153 10.556 1.00 94.25 128 VAL A N 1
ATOM 989 C CA . VAL A 1 128 ? -13.726 3.844 9.326 1.00 94.25 128 VAL A CA 1
ATOM 990 C C . VAL A 1 128 ? -13.080 3.249 8.078 1.00 94.25 128 VAL A C 1
ATOM 992 O O . VAL A 1 128 ? -13.707 3.202 7.023 1.00 94.25 128 VAL A O 1
ATOM 995 N N . SER A 1 129 ? -11.839 2.781 8.187 1.00 92.69 129 SER A N 1
ATOM 996 C CA . SER A 1 129 ? -11.156 2.057 7.119 1.00 92.69 129 SER A CA 1
ATOM 997 C C . SER A 1 129 ? -11.845 0.730 6.800 1.00 92.69 129 SER A C 1
ATOM 999 O O . SER A 1 129 ? -11.903 0.372 5.636 1.00 92.69 129 SER A O 1
ATOM 1001 N N . ASP A 1 130 ? -12.416 0.041 7.784 1.00 91.75 130 ASP A N 1
ATOM 1002 C CA . ASP A 1 130 ? -13.158 -1.202 7.547 1.00 91.75 130 ASP A CA 1
ATOM 1003 C C . ASP A 1 130 ? -14.511 -0.943 6.855 1.00 91.75 130 ASP A C 1
ATOM 1005 O O . ASP A 1 130 ? -15.046 -1.826 6.203 1.00 91.75 130 ASP A O 1
ATOM 1009 N N . ILE A 1 131 ? -15.089 0.261 6.976 1.00 88.06 131 ILE A N 1
ATOM 1010 C CA . ILE A 1 131 ? -16.374 0.605 6.331 1.00 88.06 131 ILE A CA 1
ATOM 1011 C C . ILE A 1 131 ? -16.220 0.802 4.813 1.00 88.06 131 ILE A C 1
ATOM 1013 O O . ILE A 1 131 ? -17.193 0.649 4.076 1.00 88.06 131 ILE A O 1
ATOM 1017 N N . LYS A 1 132 ? -15.033 1.206 4.342 1.00 77.00 132 LYS A N 1
ATOM 1018 C CA . LYS A 1 132 ? -14.777 1.457 2.910 1.00 77.00 132 LYS A CA 1
ATOM 1019 C C . LYS A 1 132 ? -14.423 0.191 2.116 1.00 77.00 132 LYS A C 1
ATOM 1021 O O . LYS A 1 132 ? -14.424 0.277 0.890 1.00 77.00 132 LYS A O 1
ATOM 1026 N N . GLU A 1 133 ? -14.045 -0.898 2.789 1.00 69.25 133 GLU A N 1
ATOM 1027 C CA . GLU A 1 133 ? -13.644 -2.183 2.187 1.00 69.25 133 GLU A CA 1
ATOM 1028 C C . GLU A 1 133 ? -14.844 -3.125 2.041 1.00 69.25 133 GLU A C 1
ATOM 1030 O O . GLU A 1 133 ? -14.927 -3.782 0.978 1.00 69.25 133 GLU A O 1
#

Secondary structure (DSSP, 8-state):
-HHHHHHHHHIIIIIS--S------HHHHHHHHTT-SSEEEEEE-SS-EEEEEEETTEE-GGG-EEES-SHHHHHHHHHHHHHHTT-----GGGEEEEEEETTEEEEEE---TT--HHHHHHHHHHHHHHH--

Foldseek 3Di:
DVVVVVVVVCCCCVVVVDPDDDDDDPQLVVCVVVVHLWDWDWDAAQQKIKTWTGHRSDTPVVPIDIDRDHLVVVLVVQVVVCVVVVHDQDFPVQWDWDDPDVVDIDTDGDDDPPDDPVNRVVRSSVVSSVVVD